Protein AF-A0A974TCV2-F1 (afdb_monomer_lite)

Secondary structure (DSSP, 8-state):
--------------------HHHHHHHHHHHHHIIIIIT-PPTT-EEEHHHHHHIIIIIS---HHHHHHHHHHHHHTTSEEEEGGGEEEE-HHHHHHHH---

Radius of gyration: 19.52 Å; chains: 1; bounding box: 58×41×45 Å

pLDDT: mean 81.69, std 18.4, range [37.53, 97.25]

Foldseek 3Di:
DDDDDPPPPPDPDPPPVPCDVVLLQVLLLVLLLCCCPVVVADAFDKDAPVVSLCCCCPVVVDDSVSNVSNVVSCVVVVQWDQDPPRIIGGHNNSNVSSPDDD

Sequence (102 aa):
MNRRSSRDKDTERKEAFAVSPATSENIALHIVRHLVRGLGKAEGQGISMQSLRHWWTVSLGQRSDDFKLGLDYAATCHWIEHRPDNIIVLTGQGAEKGSATR

Structure (mmCIF, N/CA/C/O backbone):
data_AF-A0A974TCV2-F1
#
_entry.id   AF-A0A974TCV2-F1
#
loop_
_atom_site.group_PDB
_atom_site.id
_atom_site.type_symbol
_atom_site.label_atom_id
_atom_site.label_alt_id
_atom_site.label_comp_id
_atom_site.label_asym_id
_atom_site.label_entity_id
_atom_site.label_seq_id
_atom_site.pdbx_PDB_ins_code
_atom_site.Cartn_x
_atom_site.Cartn_y
_atom_site.Cartn_z
_atom_site.occupancy
_atom_site.B_iso_or_equiv
_atom_site.auth_seq_id
_atom_site.auth_comp_id
_atom_site.auth_asym_id
_atom_site.auth_atom_id
_atom_site.pdbx_PDB_model_num
ATOM 1 N N . MET A 1 1 ? 49.098 29.891 32.844 1.00 41.25 1 MET A N 1
ATOM 2 C CA . MET A 1 1 ? 47.657 30.095 33.131 1.00 41.25 1 MET A CA 1
ATOM 3 C C . MET A 1 1 ? 46.943 30.265 31.787 1.00 41.25 1 MET A C 1
ATOM 5 O O . MET A 1 1 ? 47.141 31.277 31.149 1.00 41.25 1 MET A O 1
ATOM 9 N N . ASN A 1 2 ? 46.535 29.178 31.132 1.00 37.53 2 ASN A N 1
ATOM 10 C CA . ASN A 1 2 ? 45.220 28.510 31.154 1.00 37.53 2 ASN A CA 1
ATOM 11 C C . ASN A 1 2 ? 44.112 29.147 30.270 1.00 37.53 2 ASN A C 1
ATOM 13 O O . ASN A 1 2 ? 43.548 30.169 30.634 1.00 37.53 2 ASN A O 1
ATOM 17 N N . ARG A 1 3 ? 43.716 28.357 29.247 1.00 41.75 3 ARG A N 1
ATOM 18 C CA . ARG A 1 3 ? 42.354 28.085 28.708 1.00 41.75 3 ARG A CA 1
ATOM 19 C C . ARG A 1 3 ? 41.749 28.962 27.593 1.00 41.75 3 ARG A C 1
ATOM 21 O O . ARG A 1 3 ? 41.202 30.019 27.867 1.00 41.75 3 ARG A O 1
ATOM 28 N N . ARG A 1 4 ? 41.653 28.355 26.394 1.00 48.59 4 ARG A N 1
ATOM 29 C CA . ARG A 1 4 ? 40.441 27.983 25.596 1.00 48.59 4 ARG A CA 1
ATOM 30 C C . ARG A 1 4 ? 40.878 27.912 24.120 1.00 48.59 4 ARG A C 1
ATOM 32 O O . ARG A 1 4 ? 41.121 28.938 23.514 1.00 48.59 4 ARG A O 1
ATOM 39 N N . SER A 1 5 ? 41.194 26.753 23.533 1.00 50.53 5 SER A N 1
ATOM 40 C CA . SER A 1 5 ? 40.230 25.742 23.060 1.00 50.53 5 SER A CA 1
ATOM 41 C C . SER A 1 5 ? 38.909 26.367 22.608 1.00 50.53 5 SER A C 1
ATOM 43 O O . SER A 1 5 ? 37.953 26.401 23.375 1.00 50.53 5 SER A O 1
ATOM 45 N N . SER A 1 6 ? 38.869 26.835 21.361 1.00 46.44 6 SER A N 1
ATOM 46 C CA . SER A 1 6 ? 37.666 26.705 20.544 1.00 46.44 6 SER A CA 1
ATOM 47 C C . SER A 1 6 ? 38.024 25.711 19.455 1.00 46.44 6 SER A C 1
ATOM 49 O O . SER A 1 6 ? 38.793 25.987 18.543 1.00 46.44 6 SER A O 1
ATOM 51 N N . ARG A 1 7 ? 37.618 24.477 19.714 1.00 48.69 7 ARG A N 1
ATOM 52 C CA . ARG A 1 7 ? 37.773 23.334 18.838 1.00 48.69 7 ARG A CA 1
ATOM 53 C C . ARG A 1 7 ? 36.641 23.477 17.831 1.00 48.69 7 ARG A C 1
ATOM 55 O O . ARG A 1 7 ? 35.495 23.312 18.238 1.00 48.69 7 ARG A O 1
ATOM 62 N N . ASP A 1 8 ? 36.955 23.795 16.581 1.00 49.75 8 ASP A N 1
ATOM 63 C CA . ASP A 1 8 ? 36.036 23.654 15.452 1.00 49.75 8 ASP A CA 1
ATOM 64 C C . ASP A 1 8 ? 35.579 22.190 15.381 1.00 49.75 8 ASP A C 1
ATOM 66 O O . ASP A 1 8 ? 36.218 21.304 14.817 1.00 49.75 8 ASP A O 1
ATOM 70 N N . LYS A 1 9 ? 34.502 21.918 16.109 1.00 54.28 9 LYS A N 1
ATOM 71 C CA . LYS A 1 9 ? 33.697 20.708 16.074 1.00 54.28 9 LYS A CA 1
ATOM 72 C C . LYS A 1 9 ? 32.264 21.172 15.915 1.00 54.28 9 LYS A C 1
ATOM 74 O O . LYS A 1 9 ? 31.466 21.031 16.830 1.00 54.28 9 LYS A O 1
ATOM 79 N N . ASP A 1 10 ? 31.962 21.737 14.760 1.00 44.84 10 ASP A N 1
ATOM 80 C CA . ASP A 1 10 ? 30.603 21.645 14.257 1.00 44.84 10 ASP A CA 1
ATOM 81 C C . ASP A 1 10 ? 30.674 20.951 12.906 1.00 44.84 10 ASP A C 1
ATOM 83 O O . ASP A 1 10 ? 30.907 21.536 11.857 1.00 44.84 10 ASP A O 1
ATOM 87 N N . THR A 1 11 ? 30.873 19.641 12.995 1.00 50.03 11 THR A N 1
ATOM 88 C CA . THR A 1 11 ? 29.805 18.727 12.598 1.00 50.03 11 THR A CA 1
ATOM 89 C C . THR A 1 11 ? 29.678 18.798 11.090 1.00 50.03 11 THR A C 1
ATOM 91 O O . THR A 1 11 ? 28.737 19.364 10.543 1.00 50.03 11 THR A O 1
ATOM 94 N N . GLU A 1 12 ? 30.667 18.190 10.432 1.00 43.88 12 GLU A N 1
ATOM 95 C CA . GLU A 1 12 ? 30.508 17.571 9.125 1.00 43.88 12 GLU A CA 1
ATOM 96 C C . GLU A 1 12 ? 29.224 16.740 9.206 1.00 43.88 12 GLU A C 1
ATOM 98 O O . GLU A 1 12 ? 29.186 15.639 9.767 1.00 43.88 12 GLU A O 1
ATOM 103 N N . ARG A 1 13 ? 28.111 17.377 8.820 1.00 54.53 13 ARG A N 1
ATOM 104 C CA . ARG A 1 13 ? 26.788 16.780 8.808 1.00 54.53 13 ARG A CA 1
ATOM 105 C C . ARG A 1 13 ? 26.894 15.690 7.776 1.00 54.53 13 ARG A C 1
ATOM 107 O O . ARG A 1 13 ? 26.814 15.955 6.584 1.00 54.53 13 ARG A O 1
ATOM 114 N N . LYS A 1 14 ? 27.148 14.485 8.283 1.00 46.41 14 LYS A N 1
ATOM 115 C CA . LYS A 1 14 ? 27.019 13.228 7.570 1.00 46.41 14 LYS A CA 1
ATOM 116 C C . LYS A 1 14 ? 25.849 13.385 6.619 1.00 46.41 14 LYS A C 1
ATOM 118 O O . LYS A 1 14 ? 24.715 13.546 7.076 1.00 46.41 14 LYS A O 1
ATOM 123 N N . GLU A 1 15 ? 26.142 13.359 5.328 1.00 43.12 15 GLU A N 1
ATOM 124 C CA . GLU A 1 15 ? 25.159 13.117 4.290 1.00 43.12 15 GLU A CA 1
ATOM 125 C C . GLU A 1 15 ? 24.619 11.702 4.516 1.00 43.12 15 GLU A C 1
ATOM 127 O O . GLU A 1 15 ? 24.980 10.730 3.858 1.00 43.12 15 GLU A O 1
ATOM 132 N N . ALA A 1 16 ? 23.785 11.556 5.543 1.00 44.34 16 ALA A N 1
ATOM 133 C CA . ALA A 1 16 ? 22.869 10.455 5.663 1.00 44.34 16 ALA A CA 1
ATOM 134 C C . ALA A 1 16 ? 21.877 10.684 4.534 1.00 44.34 16 ALA A C 1
ATOM 136 O O . ALA A 1 16 ? 20.933 11.438 4.737 1.00 44.34 16 ALA A O 1
ATOM 137 N N . PHE A 1 17 ? 22.201 10.148 3.348 1.00 47.03 17 PHE A N 1
ATOM 138 C CA . PHE A 1 17 ? 21.334 9.920 2.190 1.00 47.03 17 PHE A CA 1
ATOM 139 C C . PHE A 1 17 ? 19.908 10.413 2.454 1.00 47.03 17 PHE A C 1
ATOM 141 O O . PHE A 1 17 ? 19.033 9.649 2.865 1.00 47.03 17 PHE A O 1
ATOM 148 N N . ALA A 1 18 ? 19.701 11.724 2.324 1.00 46.34 18 ALA A N 1
ATOM 149 C CA . ALA A 1 18 ? 18.421 12.331 2.626 1.00 46.34 18 ALA A CA 1
ATOM 150 C C . ALA A 1 18 ? 17.533 12.020 1.429 1.00 46.34 18 ALA A C 1
ATOM 152 O O . ALA A 1 18 ? 17.447 12.796 0.476 1.00 46.34 18 ALA A O 1
ATOM 153 N N . VAL A 1 19 ? 16.941 10.824 1.434 1.00 55.97 19 VAL A N 1
ATOM 154 C CA . VAL A 1 19 ? 15.892 10.468 0.489 1.00 55.97 19 VAL A CA 1
ATOM 155 C C . VAL A 1 19 ? 14.834 11.549 0.639 1.00 55.97 19 VAL A C 1
ATOM 157 O O . VAL A 1 19 ? 14.248 11.724 1.708 1.00 55.97 19 VAL A O 1
ATOM 160 N N . SER A 1 20 ? 14.686 12.362 -0.405 1.00 65.12 20 SER A N 1
ATOM 161 C CA . SER A 1 20 ? 13.801 13.518 -0.362 1.00 65.12 20 SER A CA 1
ATOM 162 C C . SER A 1 20 ? 12.376 13.041 -0.063 1.00 65.12 20 SER A C 1
ATOM 164 O O . SER A 1 20 ? 11.977 11.999 -0.586 1.00 65.12 20 SER A O 1
ATOM 166 N N . PRO A 1 21 ? 11.579 13.778 0.729 1.00 62.34 21 PRO A N 1
ATOM 167 C CA . PRO A 1 21 ? 10.213 13.376 1.079 1.00 62.34 21 PRO A CA 1
ATOM 168 C C . PRO A 1 21 ? 9.338 13.084 -0.153 1.00 62.34 21 PRO A C 1
ATOM 170 O O . PRO A 1 21 ? 8.489 12.199 -0.103 1.00 62.34 21 PRO A O 1
ATOM 173 N N . ALA A 1 22 ? 9.616 13.741 -1.285 1.00 68.88 22 ALA A N 1
ATOM 174 C CA . ALA A 1 22 ? 8.986 13.464 -2.576 1.00 68.88 22 ALA A CA 1
ATOM 175 C C . ALA A 1 22 ? 9.229 12.030 -3.092 1.00 68.88 22 ALA A C 1
ATOM 177 O O . ALA A 1 22 ? 8.362 11.443 -3.735 1.00 68.88 22 ALA A O 1
ATOM 178 N N . THR A 1 23 ? 10.394 11.439 -2.819 1.00 84.56 23 THR A N 1
ATOM 179 C CA . THR A 1 23 ? 10.712 10.063 -3.221 1.00 84.56 23 THR A CA 1
ATOM 180 C C . THR A 1 23 ? 9.906 9.063 -2.399 1.00 84.56 23 THR A C 1
ATOM 182 O O . THR A 1 23 ? 9.269 8.183 -2.974 1.00 84.56 23 THR A O 1
ATOM 185 N N . SER A 1 24 ? 9.860 9.232 -1.075 1.00 88.12 24 SER A N 1
ATOM 186 C CA . SER A 1 24 ? 9.078 8.361 -0.188 1.00 88.12 24 SER A CA 1
ATOM 187 C C . SER A 1 24 ? 7.580 8.441 -0.482 1.00 88.12 24 SER A C 1
ATOM 189 O O . SER A 1 24 ? 6.916 7.408 -0.532 1.00 88.12 24 SER A O 1
ATOM 191 N N . GLU A 1 25 ? 7.060 9.639 -0.767 1.00 91.44 25 GLU A N 1
ATOM 192 C CA . GLU A 1 25 ? 5.670 9.827 -1.191 1.00 91.44 25 GLU A CA 1
ATOM 193 C C . GLU A 1 25 ? 5.372 9.105 -2.512 1.00 91.44 25 GLU A C 1
ATOM 195 O O . GLU A 1 25 ? 4.387 8.376 -2.612 1.00 91.44 25 GLU A O 1
ATOM 200 N N . ASN A 1 26 ? 6.230 9.249 -3.524 1.00 90.75 26 ASN A N 1
ATOM 201 C CA . ASN A 1 26 ? 6.033 8.585 -4.815 1.00 90.75 26 ASN A CA 1
ATOM 202 C C . ASN A 1 26 ? 6.011 7.056 -4.686 1.00 90.75 26 ASN A C 1
ATOM 204 O O . ASN A 1 26 ? 5.188 6.388 -5.317 1.00 90.75 26 ASN A O 1
ATOM 208 N N . ILE A 1 27 ? 6.890 6.498 -3.851 1.00 91.94 27 ILE A N 1
ATOM 209 C CA . ILE A 1 27 ? 6.912 5.065 -3.547 1.00 91.94 27 ILE A CA 1
ATOM 210 C C . ILE A 1 27 ? 5.623 4.667 -2.815 1.00 91.94 27 ILE A C 1
ATOM 212 O O . ILE A 1 27 ? 4.964 3.711 -3.223 1.00 91.94 27 ILE A O 1
ATOM 216 N N . ALA A 1 28 ? 5.230 5.413 -1.779 1.00 94.44 28 ALA A N 1
ATOM 217 C CA . ALA A 1 28 ? 3.997 5.181 -1.029 1.00 94.44 28 ALA A CA 1
ATOM 218 C C . ALA A 1 28 ? 2.766 5.168 -1.948 1.00 94.44 28 ALA A C 1
ATOM 220 O O . ALA A 1 28 ? 1.948 4.249 -1.891 1.00 94.44 28 ALA A O 1
ATOM 221 N N . LEU A 1 29 ? 2.671 6.140 -2.859 1.00 93.62 29 LEU A N 1
ATOM 222 C CA . LEU A 1 29 ? 1.615 6.214 -3.867 1.00 93.62 29 LEU A CA 1
ATOM 223 C C . LEU A 1 29 ? 1.620 4.998 -4.787 1.00 93.62 29 LEU A C 1
ATOM 225 O O . LEU A 1 29 ? 0.555 4.468 -5.099 1.00 93.62 29 LEU A O 1
ATOM 229 N N . HIS A 1 30 ? 2.796 4.542 -5.220 1.00 92.00 30 HIS A N 1
ATOM 230 C CA . HIS A 1 30 ? 2.904 3.346 -6.049 1.00 92.00 30 HIS A CA 1
ATOM 231 C C . HIS A 1 30 ? 2.372 2.117 -5.302 1.00 92.00 30 HIS A C 1
ATOM 233 O O . HIS A 1 30 ? 1.548 1.381 -5.848 1.00 92.00 30 HIS A O 1
ATOM 239 N N . ILE A 1 31 ? 2.788 1.926 -4.046 1.00 93.56 31 ILE A N 1
ATOM 240 C CA . ILE A 1 31 ? 2.339 0.815 -3.198 1.00 93.56 31 ILE A CA 1
ATOM 241 C C . ILE A 1 31 ? 0.814 0.842 -3.054 1.00 93.56 31 ILE A C 1
ATOM 243 O O . ILE A 1 31 ? 0.145 -0.133 -3.391 1.00 93.56 31 ILE A O 1
ATOM 247 N N . VAL A 1 32 ? 0.248 1.968 -2.618 1.00 95.12 32 VAL A N 1
ATOM 248 C CA . VAL A 1 32 ? -1.195 2.103 -2.366 1.00 95.12 32 VAL A CA 1
ATOM 249 C C . VAL A 1 32 ? -2.010 1.955 -3.655 1.00 95.12 32 VAL A C 1
ATOM 251 O O . VAL A 1 32 ? -3.038 1.277 -3.674 1.00 95.12 32 VAL A O 1
ATOM 254 N N . ARG A 1 33 ? -1.518 2.493 -4.776 1.00 94.00 33 ARG A N 1
ATOM 255 C CA . ARG A 1 33 ? -2.133 2.294 -6.093 1.00 94.00 33 ARG A CA 1
ATOM 256 C C . ARG A 1 33 ? -2.131 0.825 -6.502 1.00 94.00 33 ARG A C 1
ATOM 258 O O . ARG A 1 33 ? -3.112 0.365 -7.081 1.00 94.00 33 ARG A O 1
ATOM 265 N N . HIS A 1 34 ? -1.056 0.092 -6.227 1.00 93.06 34 HIS A N 1
ATOM 266 C CA . HIS A 1 34 ? -1.007 -1.331 -6.532 1.00 93.06 34 HIS A CA 1
ATOM 267 C C . HIS A 1 34 ? -1.962 -2.141 -5.651 1.00 93.06 34 HIS A C 1
ATOM 269 O O . HIS A 1 34 ? -2.645 -3.018 -6.173 1.00 93.06 34 HIS A O 1
ATOM 275 N N . LEU A 1 35 ? -2.085 -1.816 -4.360 1.00 94.00 35 LEU A N 1
ATOM 276 C CA . LEU A 1 35 ? -3.076 -2.452 -3.486 1.00 94.00 35 LEU A CA 1
ATOM 277 C C . LEU A 1 35 ? -4.484 -2.341 -4.088 1.00 94.00 35 LEU A C 1
ATOM 279 O O . LEU A 1 35 ? -5.146 -3.357 -4.276 1.00 94.00 35 LEU A O 1
ATOM 283 N N . VAL A 1 36 ? -4.898 -1.134 -4.479 1.00 94.81 36 VAL A N 1
ATOM 284 C CA . VAL A 1 36 ? -6.231 -0.892 -5.051 1.00 94.81 36 VAL A CA 1
ATOM 285 C C . VAL A 1 36 ? -6.374 -1.493 -6.449 1.00 94.81 36 VAL A C 1
ATOM 287 O O . VAL A 1 36 ? -7.262 -2.300 -6.703 1.00 94.81 36 VAL A O 1
ATOM 290 N N . ARG A 1 37 ? -5.509 -1.098 -7.386 1.00 91.69 37 ARG A N 1
ATOM 291 C CA . ARG A 1 37 ? -5.703 -1.364 -8.822 1.00 91.69 37 ARG A CA 1
ATOM 292 C C . ARG A 1 37 ? -5.042 -2.647 -9.300 1.00 91.69 37 ARG A C 1
ATOM 294 O O . ARG A 1 37 ? -5.481 -3.218 -10.289 1.00 91.69 37 ARG A O 1
ATOM 301 N N . GLY A 1 38 ? -3.963 -3.060 -8.645 1.00 90.25 38 GLY A N 1
ATOM 302 C CA . GLY A 1 38 ? -3.236 -4.282 -8.980 1.00 90.25 38 GLY A CA 1
ATOM 303 C C . GLY A 1 38 ? -3.801 -5.510 -8.277 1.00 90.25 38 GLY A C 1
ATOM 304 O O . GLY A 1 38 ? -3.891 -6.568 -8.887 1.00 90.25 38 GLY A O 1
ATOM 305 N N . LEU A 1 39 ? -4.202 -5.365 -7.012 1.00 91.94 39 LEU A N 1
ATOM 306 C CA . LEU A 1 39 ? -4.680 -6.474 -6.182 1.00 91.94 39 LEU A CA 1
ATOM 307 C C . LEU A 1 39 ? -6.178 -6.409 -5.866 1.00 91.94 39 LEU A C 1
ATOM 309 O O . LEU A 1 39 ? -6.684 -7.304 -5.189 1.00 91.94 39 LEU A O 1
ATOM 313 N N . GLY A 1 40 ? -6.879 -5.367 -6.323 1.00 92.75 40 GLY A N 1
ATOM 314 C CA . GLY A 1 40 ? -8.315 -5.203 -6.092 1.00 92.75 40 GLY A CA 1
ATOM 315 C C . GLY A 1 40 ? -8.677 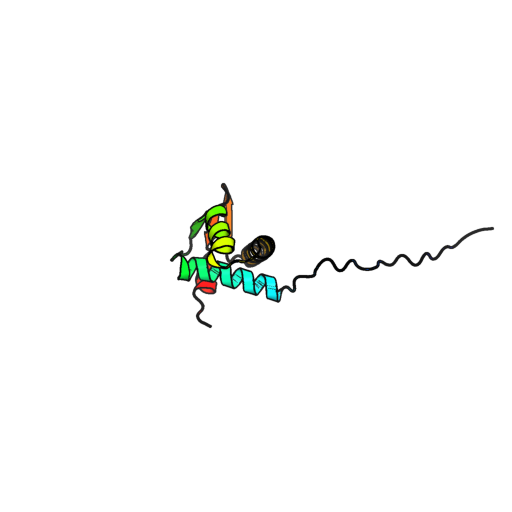-4.982 -4.624 1.00 92.75 40 GLY A C 1
ATOM 316 O O . GLY A 1 40 ? -9.776 -5.350 -4.217 1.00 92.75 40 GLY A O 1
ATOM 317 N N . LYS A 1 41 ? -7.753 -4.459 -3.806 1.00 94.69 41 LYS A N 1
ATOM 318 C CA . LYS A 1 41 ? -7.990 -4.255 -2.375 1.00 94.69 41 LYS A CA 1
ATOM 319 C C . LYS A 1 41 ? -8.875 -3.039 -2.142 1.00 94.69 41 LYS A C 1
ATOM 321 O O . LYS A 1 41 ? -8.618 -1.959 -2.667 1.00 94.69 41 LYS A O 1
ATOM 326 N N . ALA A 1 42 ? -9.881 -3.235 -1.304 1.00 93.94 42 ALA A N 1
ATOM 327 C CA . ALA A 1 42 ? -10.744 -2.198 -0.769 1.00 93.94 42 ALA A CA 1
ATOM 328 C C . ALA A 1 42 ? -10.348 -1.837 0.671 1.00 93.94 42 ALA A C 1
ATOM 330 O O . ALA A 1 42 ? -9.491 -2.481 1.283 1.00 93.94 42 ALA A O 1
ATOM 331 N N . GLU A 1 43 ? -10.992 -0.806 1.213 1.00 96.12 43 GLU A N 1
ATOM 332 C CA . GLU A 1 43 ? -10.872 -0.431 2.621 1.00 96.12 43 GLU A CA 1
ATOM 333 C C . GLU A 1 43 ? -11.071 -1.639 3.554 1.00 96.12 43 GLU A C 1
ATOM 335 O O . GLU A 1 43 ? -11.921 -2.503 3.328 1.00 96.12 43 GLU A O 1
ATOM 340 N N . GLY A 1 44 ? -10.247 -1.714 4.601 1.00 94.00 44 GLY A N 1
ATOM 341 C CA . GLY A 1 44 ? -10.276 -2.777 5.604 1.00 94.00 44 GLY A CA 1
ATOM 342 C C . GLY A 1 44 ? -9.668 -4.098 5.128 1.00 94.00 44 GLY A C 1
ATOM 343 O O . GLY A 1 44 ? -9.440 -4.996 5.941 1.00 94.00 44 GLY A O 1
ATOM 344 N N . GLN A 1 45 ? -9.349 -4.235 3.838 1.00 94.88 45 GLN A N 1
ATOM 345 C CA . GLN A 1 45 ? -8.711 -5.437 3.321 1.00 94.88 45 GLN A CA 1
ATOM 346 C C . GLN A 1 45 ? -7.198 -5.396 3.516 1.00 94.88 45 GLN A C 1
ATOM 348 O O . GLN A 1 45 ? -6.528 -4.391 3.272 1.00 94.88 45 GLN A O 1
ATOM 353 N N . GLY A 1 46 ? -6.663 -6.543 3.935 1.00 91.44 46 GLY A N 1
ATOM 354 C CA . GLY A 1 46 ? -5.245 -6.724 4.205 1.00 91.44 46 GLY A CA 1
ATOM 355 C C . GLY A 1 46 ? -4.485 -7.493 3.125 1.00 91.44 46 GLY A C 1
ATOM 356 O O . GLY A 1 46 ? -5.056 -8.239 2.316 1.00 91.44 46 GLY A O 1
ATOM 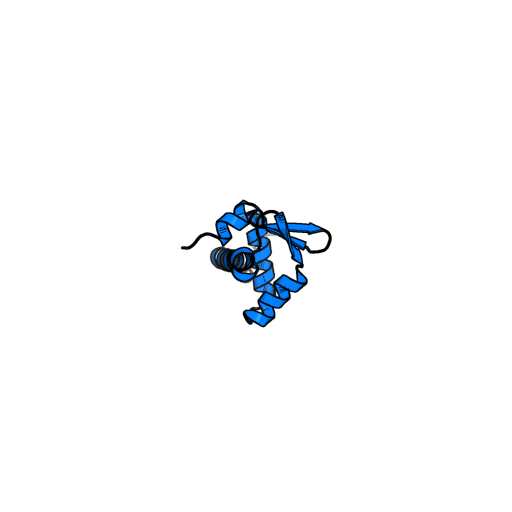357 N N . ILE A 1 47 ? -3.164 -7.348 3.164 1.00 95.00 47 ILE A N 1
ATOM 358 C CA . ILE A 1 47 ? -2.187 -8.232 2.527 1.00 95.00 47 ILE A CA 1
ATOM 359 C C . ILE A 1 47 ? -1.013 -8.468 3.478 1.00 95.00 47 ILE A C 1
ATOM 361 O O . ILE A 1 47 ? -0.656 -7.593 4.263 1.00 95.00 47 ILE A O 1
ATOM 365 N N . SER A 1 48 ? -0.387 -9.640 3.407 1.00 95.50 48 SER A N 1
ATOM 366 C CA . SER A 1 48 ? 0.839 -9.875 4.164 1.00 95.50 48 SER A CA 1
ATOM 367 C C . SER A 1 48 ? 1.986 -9.003 3.640 1.00 95.50 48 SER A C 1
ATOM 369 O O . SER A 1 48 ? 2.165 -8.815 2.433 1.00 95.50 48 SER A O 1
ATOM 371 N N . MET A 1 49 ? 2.814 -8.513 4.559 1.00 93.31 49 MET A N 1
ATOM 372 C CA . MET A 1 49 ? 4.040 -7.777 4.257 1.00 93.31 49 MET A CA 1
ATOM 373 C C . MET A 1 49 ? 4.949 -8.576 3.319 1.00 93.31 49 MET A C 1
ATOM 375 O O . MET A 1 49 ? 5.581 -8.010 2.431 1.00 93.31 49 MET A O 1
ATOM 379 N N . GLN A 1 50 ? 5.002 -9.899 3.492 1.00 92.31 50 GLN A N 1
ATOM 380 C CA . GLN A 1 50 ? 5.811 -10.778 2.655 1.00 92.31 50 GLN A CA 1
ATOM 381 C C . GLN A 1 50 ? 5.305 -10.809 1.211 1.00 92.31 50 GLN A C 1
ATOM 383 O O . GLN A 1 50 ? 6.110 -10.652 0.298 1.00 92.31 50 GLN A O 1
ATOM 388 N N . SER A 1 51 ? 3.995 -10.961 0.991 1.00 92.25 51 SER A N 1
ATOM 389 C CA . SER A 1 51 ? 3.411 -10.946 -0.356 1.00 92.25 51 SER A CA 1
ATOM 390 C C . SER A 1 51 ? 3.588 -9.586 -1.025 1.00 92.25 51 SER A C 1
ATOM 392 O O . SER A 1 51 ? 3.961 -9.522 -2.195 1.00 92.25 51 SER A O 1
ATOM 394 N N . LEU A 1 52 ? 3.396 -8.498 -0.275 1.00 92.56 52 LEU A N 1
ATOM 395 C CA . LEU A 1 52 ? 3.578 -7.146 -0.796 1.00 92.56 52 LEU A CA 1
ATOM 396 C C . LEU A 1 52 ? 5.051 -6.857 -1.139 1.00 92.56 52 LEU A C 1
ATOM 398 O O . LEU A 1 52 ? 5.348 -6.333 -2.210 1.00 92.56 52 LEU A O 1
ATOM 402 N N . ARG A 1 53 ? 5.994 -7.271 -0.284 1.00 91.75 53 ARG A N 1
ATOM 403 C CA . ARG A 1 53 ? 7.438 -7.159 -0.548 1.00 91.75 53 ARG A CA 1
ATOM 404 C C . ARG A 1 53 ? 7.881 -8.035 -1.717 1.00 91.75 53 ARG A C 1
ATOM 406 O O . ARG A 1 53 ? 8.743 -7.633 -2.499 1.00 91.75 53 ARG A O 1
ATOM 413 N N . HIS A 1 54 ? 7.321 -9.236 -1.833 1.00 91.25 54 HIS A N 1
ATOM 414 C CA . HIS A 1 54 ? 7.596 -10.129 -2.951 1.00 91.25 54 HIS A CA 1
ATOM 415 C C . HIS A 1 54 ? 7.189 -9.472 -4.269 1.00 91.25 54 HIS A C 1
ATOM 417 O O . HIS A 1 54 ? 8.019 -9.368 -5.164 1.00 91.25 54 HIS A O 1
ATOM 423 N N . TRP A 1 55 ? 5.972 -8.928 -4.355 1.00 90.38 55 TRP A N 1
ATOM 424 C CA . TRP A 1 55 ? 5.555 -8.134 -5.512 1.00 90.38 55 TRP A CA 1
ATOM 425 C C . TRP A 1 55 ? 6.518 -6.966 -5.787 1.00 90.38 55 TRP A C 1
ATOM 427 O O . TRP A 1 55 ? 6.993 -6.813 -6.909 1.00 90.38 55 TRP A O 1
ATOM 437 N N . TRP A 1 56 ? 6.871 -6.179 -4.768 1.00 89.56 56 TRP A N 1
ATOM 438 C CA . TRP A 1 56 ? 7.757 -5.022 -4.940 1.00 89.56 56 TRP A CA 1
ATOM 439 C C . TRP A 1 56 ? 9.117 -5.397 -5.545 1.00 89.56 56 TRP A C 1
ATOM 441 O O . TRP A 1 56 ? 9.604 -4.768 -6.483 1.00 89.56 56 TRP A O 1
ATOM 451 N N . THR A 1 57 ? 9.733 -6.451 -5.017 1.00 88.12 57 THR A N 1
ATOM 452 C CA . THR A 1 57 ? 11.070 -6.885 -5.440 1.00 88.12 57 THR A CA 1
ATOM 453 C C . THR A 1 57 ? 11.051 -7.643 -6.764 1.00 88.12 57 THR A C 1
ATOM 455 O O . THR A 1 57 ? 11.910 -7.409 -7.608 1.00 88.12 57 THR A O 1
ATOM 458 N N . VAL A 1 58 ? 10.071 -8.523 -6.972 1.00 85.19 58 VAL A N 1
ATOM 459 C CA . VAL A 1 58 ? 10.027 -9.421 -8.135 1.00 85.19 58 VAL A CA 1
ATOM 460 C C . VAL A 1 58 ? 9.322 -8.783 -9.323 1.00 85.19 58 VAL A C 1
ATOM 462 O O . VAL A 1 58 ? 9.801 -8.897 -10.446 1.00 85.19 58 VAL A O 1
ATOM 465 N N . SER A 1 59 ? 8.200 -8.097 -9.107 1.00 77.94 59 SER A N 1
ATOM 466 C CA . SER A 1 59 ? 7.413 -7.521 -10.202 1.00 77.94 59 SER A CA 1
ATOM 467 C C . SER A 1 59 ? 7.936 -6.163 -10.659 1.00 77.94 59 SER A C 1
ATOM 469 O O . SER A 1 59 ? 7.811 -5.846 -11.837 1.00 77.94 59 SER A O 1
ATOM 471 N N . LEU A 1 60 ? 8.517 -5.362 -9.758 1.00 77.31 60 LEU A N 1
ATOM 472 C CA . LEU A 1 60 ? 9.047 -4.038 -10.110 1.00 77.31 60 LEU A CA 1
ATOM 473 C C . LEU A 1 60 ? 10.579 -3.989 -10.202 1.00 77.31 60 LEU A C 1
ATOM 475 O O . LEU A 1 60 ? 11.121 -2.964 -10.621 1.00 77.31 60 LEU A O 1
ATOM 479 N N . GLY A 1 61 ? 11.284 -5.050 -9.788 1.00 80.69 61 GLY A N 1
ATOM 480 C CA . GLY A 1 61 ? 12.751 -5.066 -9.737 1.00 80.69 61 GLY A CA 1
ATOM 481 C C . GLY A 1 61 ? 13.344 -4.022 -8.781 1.00 80.69 61 GLY A C 1
ATOM 482 O O . GLY A 1 61 ? 14.493 -3.620 -8.950 1.00 80.69 61 GLY A O 1
ATOM 483 N N . GLN A 1 62 ? 12.558 -3.529 -7.817 1.00 76.75 62 GLN A N 1
ATOM 484 C CA . GLN A 1 62 ? 12.939 -2.420 -6.940 1.00 76.75 62 GLN A CA 1
ATOM 485 C C . GLN A 1 62 ? 13.660 -2.906 -5.679 1.00 76.75 62 GLN A C 1
ATOM 487 O O . GL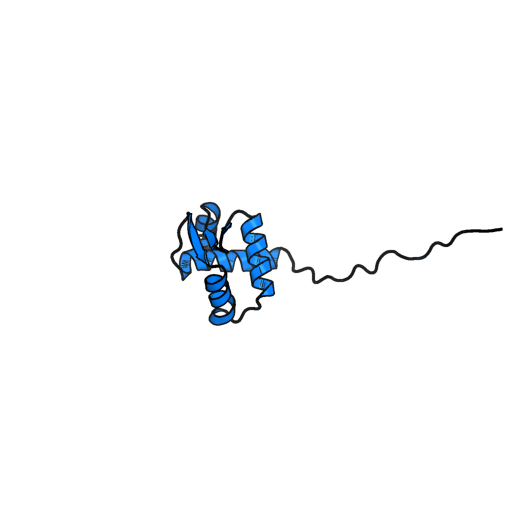N A 1 62 ? 13.490 -4.040 -5.217 1.00 76.75 62 GLN A O 1
ATOM 492 N N . ARG A 1 63 ? 14.462 -2.019 -5.079 1.00 75.81 63 ARG A N 1
ATOM 493 C CA . ARG A 1 63 ? 15.214 -2.328 -3.857 1.00 75.81 63 ARG A CA 1
ATOM 494 C C . ARG A 1 63 ? 14.278 -2.391 -2.649 1.00 75.81 63 ARG A C 1
ATOM 496 O O . ARG A 1 63 ? 13.26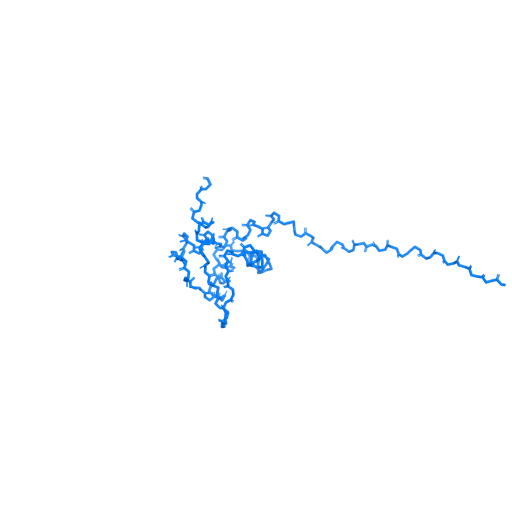6 -1.698 -2.572 1.00 75.81 63 ARG A O 1
ATOM 503 N N . SER A 1 64 ? 14.629 -3.240 -1.681 1.00 74.19 64 SER A N 1
ATOM 504 C CA . SER A 1 64 ? 13.837 -3.426 -0.454 1.00 74.19 64 SER A CA 1
ATOM 505 C C . SER A 1 64 ? 13.865 -2.218 0.493 1.00 74.19 64 SER A C 1
ATOM 507 O O . SER A 1 64 ? 12.936 -2.065 1.278 1.00 74.19 64 SER A O 1
ATOM 509 N N . ASP A 1 65 ? 14.900 -1.378 0.448 1.00 74.81 65 ASP A N 1
ATOM 510 C CA . ASP A 1 65 ? 14.999 -0.207 1.332 1.00 74.81 65 ASP A CA 1
ATOM 511 C C . ASP A 1 65 ? 13.981 0.872 0.934 1.00 74.81 65 ASP A C 1
ATOM 513 O O . ASP A 1 65 ? 13.281 1.416 1.789 1.00 74.81 65 ASP A O 1
ATOM 517 N N . ASP A 1 66 ? 13.802 1.073 -0.375 1.00 85.38 66 ASP A N 1
ATOM 518 C CA . ASP A 1 66 ? 12.785 1.959 -0.946 1.00 85.38 66 ASP A CA 1
ATOM 519 C C . ASP A 1 66 ? 11.379 1.521 -0.518 1.00 85.38 66 ASP A C 1
ATOM 521 O O . ASP A 1 66 ? 10.557 2.343 -0.122 1.00 85.38 66 ASP A O 1
ATOM 525 N N . PHE A 1 67 ? 11.124 0.210 -0.492 1.00 88.44 67 PHE A N 1
ATOM 526 C CA . PHE A 1 67 ? 9.849 -0.350 -0.044 1.00 88.44 67 PHE A CA 1
ATOM 527 C C . PHE A 1 67 ? 9.490 0.056 1.387 1.00 88.44 67 PHE A C 1
ATOM 529 O O . PHE A 1 67 ? 8.367 0.486 1.649 1.00 88.44 67 PHE A O 1
ATOM 536 N N . LYS A 1 68 ? 10.445 -0.081 2.316 1.00 90.25 68 LYS A N 1
ATOM 537 C CA . LYS A 1 68 ? 10.227 0.261 3.725 1.00 90.25 68 LYS A CA 1
ATOM 538 C C . LYS A 1 68 ? 9.968 1.760 3.878 1.00 90.25 68 LYS A C 1
ATOM 540 O O . LYS A 1 68 ? 9.031 2.131 4.572 1.00 90.25 68 LYS A O 1
ATOM 545 N N . LEU A 1 69 ? 10.727 2.597 3.167 1.00 90.44 69 LEU A N 1
ATOM 546 C CA . LEU A 1 69 ? 10.525 4.048 3.159 1.00 90.44 69 LEU A CA 1
ATOM 547 C C . LEU A 1 69 ? 9.119 4.436 2.682 1.00 90.44 69 LEU A C 1
ATOM 549 O O . LEU A 1 69 ? 8.469 5.274 3.303 1.00 90.44 69 LEU A O 1
ATOM 553 N N . GLY A 1 70 ? 8.631 3.808 1.609 1.00 92.50 70 GLY A N 1
ATOM 554 C CA . GLY A 1 70 ? 7.275 4.042 1.111 1.00 92.50 70 GLY A CA 1
ATOM 555 C C . GLY A 1 70 ? 6.186 3.566 2.070 1.00 92.50 70 GLY A C 1
ATOM 556 O O . GLY A 1 70 ? 5.185 4.256 2.240 1.00 92.50 70 GLY A O 1
ATOM 557 N N . LEU A 1 71 ? 6.372 2.414 2.721 1.00 93.50 71 LEU A N 1
ATOM 558 C CA . LEU A 1 71 ? 5.427 1.922 3.727 1.00 93.50 71 LEU A CA 1
ATOM 559 C C . LEU A 1 71 ? 5.368 2.827 4.955 1.00 93.50 71 LEU A C 1
ATOM 561 O O . LEU A 1 71 ? 4.277 3.197 5.378 1.00 93.50 71 LEU A O 1
ATOM 565 N N . ASP A 1 72 ? 6.522 3.219 5.492 1.00 93.62 72 ASP A N 1
ATOM 566 C CA . ASP A 1 72 ? 6.600 4.087 6.667 1.00 93.62 72 ASP A CA 1
ATOM 567 C C . ASP A 1 72 ? 5.952 5.455 6.369 1.00 93.62 72 ASP A C 1
ATOM 569 O O . ASP A 1 72 ? 5.212 6.004 7.194 1.00 93.62 72 ASP A O 1
ATOM 573 N N . TYR A 1 73 ? 6.151 5.981 5.153 1.00 94.75 73 TYR A N 1
ATOM 574 C CA . TYR A 1 73 ? 5.472 7.191 4.690 1.00 94.75 73 TYR A CA 1
ATOM 575 C C . TYR A 1 73 ? 3.954 6.983 4.561 1.00 94.75 73 TYR A C 1
ATOM 577 O O . TYR A 1 73 ? 3.180 7.770 5.103 1.00 94.75 73 TYR A O 1
ATOM 585 N N . ALA A 1 74 ? 3.509 5.908 3.900 1.00 95.44 74 ALA A N 1
ATOM 586 C CA . ALA A 1 74 ? 2.087 5.597 3.739 1.00 95.44 74 ALA A CA 1
ATOM 587 C C . ALA A 1 74 ? 1.368 5.433 5.091 1.00 95.44 74 ALA A C 1
ATOM 589 O O . ALA A 1 74 ? 0.235 5.889 5.241 1.00 95.44 74 ALA A O 1
ATOM 590 N N . ALA A 1 75 ? 2.030 4.822 6.077 1.00 95.56 75 ALA A N 1
ATOM 591 C CA . ALA A 1 75 ? 1.520 4.681 7.436 1.00 95.56 75 ALA A CA 1
ATOM 592 C C . ALA A 1 75 ? 1.423 6.039 8.148 1.00 95.56 75 ALA A C 1
ATOM 594 O O . ALA A 1 75 ? 0.400 6.349 8.752 1.00 95.56 75 ALA A O 1
ATOM 595 N N . THR A 1 76 ? 2.444 6.893 8.013 1.00 95.69 76 THR A N 1
ATOM 596 C CA . THR A 1 76 ? 2.432 8.262 8.563 1.00 95.69 76 THR A CA 1
ATOM 597 C C . THR A 1 76 ? 1.280 9.089 7.983 1.00 95.69 76 THR A C 1
ATOM 599 O O . THR A 1 76 ? 0.597 9.819 8.702 1.00 95.69 76 THR A O 1
ATOM 602 N N . CYS A 1 77 ? 1.000 8.928 6.690 1.00 95.44 77 CYS A N 1
ATOM 603 C CA . CYS A 1 77 ? -0.130 9.560 6.013 1.00 95.44 77 CYS A CA 1
ATOM 604 C C . CYS A 1 77 ? -1.477 8.857 6.242 1.00 95.44 77 CYS A C 1
ATOM 606 O O . CYS A 1 77 ? -2.464 9.274 5.646 1.00 95.44 77 CYS A O 1
ATOM 608 N N . HIS A 1 78 ? -1.531 7.816 7.080 1.00 96.69 78 HIS A N 1
ATOM 609 C CA . HIS A 1 78 ? -2.737 7.041 7.385 1.00 96.69 78 HIS A CA 1
ATOM 610 C C . HIS A 1 78 ? -3.397 6.399 6.152 1.00 96.69 78 HIS A C 1
ATOM 612 O O . HIS A 1 78 ? -4.597 6.136 6.151 1.00 96.69 78 HIS A O 1
ATOM 618 N N . TRP A 1 79 ? -2.635 6.113 5.092 1.00 97.19 79 TRP A N 1
ATOM 619 C CA . TRP A 1 79 ? -3.128 5.392 3.907 1.00 97.19 79 TRP A CA 1
ATOM 620 C C . TRP A 1 79 ? -3.154 3.880 4.129 1.00 97.19 79 TRP A C 1
ATOM 622 O O . TRP A 1 79 ? -3.925 3.150 3.507 1.00 97.19 79 TRP A O 1
ATOM 632 N N . ILE A 1 80 ? -2.295 3.403 5.020 1.00 97.00 80 ILE A N 1
ATOM 633 C CA . ILE A 1 80 ? -2.249 2.011 5.436 1.00 97.00 80 ILE A CA 1
ATOM 634 C C . ILE A 1 80 ? -2.126 1.923 6.950 1.00 97.00 80 ILE A C 1
ATOM 636 O O . ILE A 1 80 ? -1.635 2.841 7.605 1.00 97.00 80 ILE A O 1
ATOM 640 N N . GLU A 1 81 ? -2.506 0.774 7.485 1.00 96.25 81 GLU A N 1
ATOM 641 C CA . GLU A 1 81 ? -2.292 0.406 8.875 1.00 96.25 81 GLU A CA 1
ATOM 642 C C . GLU A 1 81 ? -1.489 -0.885 8.969 1.00 96.25 81 GLU A C 1
ATOM 644 O O . GLU A 1 81 ? -1.740 -1.858 8.253 1.00 96.25 81 GLU A O 1
ATOM 649 N N . HIS A 1 82 ? -0.554 -0.910 9.913 1.00 93.94 82 HIS A N 1
ATOM 650 C CA . HIS A 1 82 ? 0.147 -2.125 10.294 1.00 93.94 82 HIS A CA 1
ATOM 651 C C . HIS A 1 82 ? -0.680 -2.850 11.349 1.00 93.94 82 HIS A C 1
ATOM 653 O O . HIS A 1 82 ? -0.885 -2.349 12.455 1.00 93.94 82 HIS A O 1
ATOM 659 N N . ARG A 1 83 ? -1.157 -4.041 11.008 1.00 91.19 83 ARG A N 1
ATOM 660 C CA . ARG A 1 83 ? -1.800 -4.949 11.952 1.00 91.19 83 ARG A CA 1
ATOM 661 C C . ARG A 1 83 ? -0.777 -5.949 12.502 1.00 91.19 83 ARG A C 1
ATOM 663 O O . ARG A 1 83 ? 0.303 -6.111 11.918 1.00 91.19 83 ARG A O 1
ATOM 670 N N . PRO A 1 84 ? -1.102 -6.620 13.623 1.00 87.25 84 PRO A N 1
ATOM 671 C CA . PRO A 1 84 ? -0.355 -7.787 14.074 1.00 87.25 84 PRO A CA 1
ATOM 672 C C . PRO A 1 84 ? -0.151 -8.800 12.937 1.00 87.25 84 PRO A C 1
ATOM 674 O O . PRO A 1 84 ? -0.839 -8.762 11.916 1.00 87.25 84 PRO A O 1
ATOM 677 N N . ASP A 1 85 ? 0.835 -9.678 13.096 1.00 88.31 85 ASP A N 1
ATOM 678 C CA . ASP A 1 85 ? 1.162 -10.724 12.114 1.00 88.31 85 ASP A CA 1
ATOM 679 C C . ASP A 1 85 ? 1.680 -10.206 10.762 1.00 88.31 85 ASP A C 1
ATOM 681 O O . ASP A 1 85 ? 1.649 -10.906 9.750 1.00 88.31 85 ASP A O 1
ATOM 685 N N . ASN A 1 86 ? 2.231 -8.988 10.744 1.00 91.31 86 ASN A N 1
ATOM 686 C CA . ASN A 1 86 ? 2.793 -8.355 9.549 1.00 91.31 86 ASN A CA 1
ATOM 687 C C . ASN A 1 86 ? 1.766 -8.198 8.416 1.00 91.31 86 ASN A C 1
ATOM 689 O O . ASN A 1 86 ? 2.109 -8.351 7.241 1.00 91.31 86 ASN A O 1
ATOM 693 N N . ILE A 1 87 ? 0.513 -7.895 8.749 1.00 94.81 87 ILE A N 1
ATOM 694 C CA . ILE A 1 87 ? -0.517 -7.572 7.761 1.00 94.81 87 ILE A CA 1
ATOM 695 C C . ILE A 1 87 ? -0.570 -6.057 7.553 1.00 94.81 87 ILE A C 1
ATOM 697 O O . ILE A 1 87 ? -0.653 -5.287 8.507 1.00 94.81 87 ILE A O 1
ATOM 701 N N . ILE A 1 88 ? -0.545 -5.636 6.292 1.00 95.38 88 ILE A N 1
ATOM 702 C CA . ILE A 1 88 ? -0.808 -4.261 5.872 1.00 95.38 88 ILE A CA 1
ATOM 703 C C . ILE A 1 88 ? -2.267 -4.164 5.459 1.00 95.38 88 ILE A C 1
ATOM 705 O O . ILE A 1 88 ? -2.684 -4.863 4.536 1.00 95.38 88 ILE A O 1
ATOM 709 N N . VAL A 1 89 ? -3.029 -3.311 6.137 1.00 96.38 89 VAL A N 1
ATOM 710 C CA . VAL A 1 89 ? -4.439 -3.044 5.840 1.00 96.38 89 VAL A CA 1
ATOM 711 C C . VAL A 1 89 ? -4.571 -1.706 5.137 1.00 96.38 89 VAL A C 1
ATOM 713 O O . VAL A 1 89 ? -3.959 -0.723 5.546 1.00 96.38 89 VAL A O 1
ATOM 716 N N . LEU A 1 90 ? -5.373 -1.673 4.078 1.00 96.62 90 LEU A N 1
ATOM 717 C CA . LEU A 1 90 ? -5.712 -0.442 3.378 1.00 96.62 90 LEU A CA 1
ATOM 718 C C . LEU A 1 90 ? -6.782 0.327 4.168 1.00 96.62 90 LEU A C 1
ATOM 720 O O . LEU A 1 90 ? -7.832 -0.232 4.486 1.00 96.62 90 LEU A O 1
ATOM 724 N N . THR A 1 91 ? -6.535 1.598 4.483 1.00 97.25 91 THR A N 1
ATOM 725 C CA . THR A 1 91 ? -7.535 2.466 5.132 1.00 97.25 91 THR A CA 1
ATOM 726 C C . THR A 1 91 ? -8.480 3.077 4.095 1.00 97.25 91 THR A C 1
ATOM 728 O O . THR A 1 91 ? -8.209 3.008 2.894 1.00 97.25 91 THR A O 1
ATOM 731 N N . GLY A 1 92 ? -9.554 3.742 4.537 1.00 95.62 92 GLY A N 1
ATOM 732 C CA . GLY A 1 92 ? -10.406 4.533 3.641 1.00 95.62 92 GLY A CA 1
ATOM 733 C C . GLY A 1 92 ? -9.613 5.602 2.875 1.00 95.62 92 GLY A C 1
ATOM 734 O O . GLY A 1 92 ? -9.686 5.671 1.650 1.00 95.62 92 GLY A O 1
ATOM 735 N N . GLN A 1 93 ? -8.738 6.346 3.567 1.00 95.06 93 GLN A N 1
ATOM 736 C CA . GLN A 1 93 ? -7.868 7.345 2.929 1.00 95.06 93 GLN A CA 1
ATOM 737 C C . GLN A 1 93 ? -6.918 6.715 1.904 1.00 95.06 93 GLN A C 1
ATOM 739 O O . GL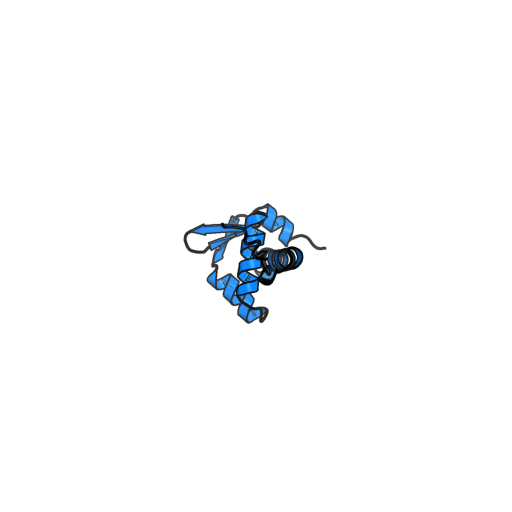N A 1 93 ? -6.686 7.283 0.838 1.00 95.06 93 GLN A O 1
ATOM 744 N N . GLY A 1 94 ? -6.377 5.530 2.197 1.00 95.19 94 GLY A N 1
ATOM 745 C CA . GLY A 1 94 ? -5.548 4.792 1.249 1.00 95.19 94 GLY A CA 1
ATOM 746 C C . GLY A 1 94 ? -6.324 4.321 0.029 1.00 95.19 94 GLY A C 1
ATOM 747 O O . GLY A 1 94 ? -5.827 4.433 -1.089 1.00 95.19 94 GLY A O 1
ATOM 748 N N . ALA A 1 95 ? -7.547 3.830 0.218 1.00 94.31 95 ALA A N 1
ATOM 749 C CA . ALA A 1 95 ? -8.405 3.401 -0.878 1.00 94.31 95 ALA A CA 1
ATOM 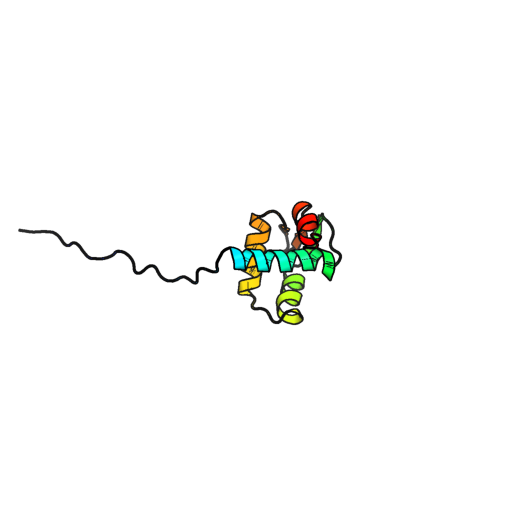750 C C . ALA A 1 95 ? -8.733 4.565 -1.822 1.00 94.31 95 ALA A C 1
ATOM 752 O O . ALA A 1 95 ? -8.569 4.431 -3.037 1.00 94.31 95 ALA A O 1
ATOM 753 N N . GLU A 1 96 ? -9.093 5.730 -1.283 1.00 94.69 96 GLU A N 1
ATOM 754 C CA . GLU A 1 96 ? -9.307 6.950 -2.067 1.00 94.69 96 GLU A CA 1
ATOM 755 C C . GLU A 1 96 ? -8.025 7.381 -2.792 1.00 94.69 96 GLU A C 1
ATOM 757 O O . GLU A 1 96 ? -8.024 7.596 -4.008 1.00 94.69 96 GLU A O 1
ATOM 762 N N . LYS A 1 97 ? -6.897 7.433 -2.071 1.00 94.44 97 LYS A N 1
ATOM 763 C CA . LYS A 1 97 ? -5.607 7.857 -2.627 1.00 94.44 97 LYS A CA 1
ATOM 764 C C . LYS A 1 97 ? -5.111 6.926 -3.737 1.00 94.44 97 LYS A C 1
ATOM 766 O O . LYS A 1 97 ? -4.594 7.398 -4.747 1.00 94.44 97 LYS A O 1
ATOM 771 N N . GLY A 1 98 ? -5.271 5.613 -3.572 1.00 91.00 98 GLY A N 1
ATOM 772 C CA . GLY A 1 98 ? -4.885 4.599 -4.558 1.00 91.00 98 GLY A CA 1
ATOM 773 C C . GLY A 1 98 ? -5.812 4.542 -5.771 1.00 91.00 98 GLY A C 1
ATOM 774 O O . GLY A 1 98 ? -5.365 4.179 -6.865 1.00 91.00 98 GLY A O 1
ATOM 775 N N . SER A 1 99 ? -7.073 4.944 -5.588 1.00 90.25 99 SER A N 1
ATOM 776 C CA . SER A 1 99 ? -8.076 5.059 -6.651 1.00 90.25 99 SER A CA 1
ATOM 777 C C . SER A 1 99 ? -7.930 6.333 -7.475 1.00 90.25 99 SER A C 1
ATOM 779 O O . SER A 1 99 ? -8.389 6.356 -8.615 1.00 90.25 99 SER A O 1
ATOM 781 N N . ALA A 1 100 ? -7.273 7.371 -6.942 1.00 83.38 100 ALA A N 1
ATOM 782 C CA . ALA A 1 100 ? -7.077 8.635 -7.638 1.00 83.38 100 ALA A CA 1
ATOM 783 C C . ALA A 1 100 ? -6.362 8.426 -8.989 1.00 83.38 100 ALA A C 1
ATOM 785 O O . ALA A 1 100 ? -5.145 8.203 -9.087 1.00 83.38 100 ALA A O 1
ATOM 786 N N . THR A 1 101 ? -7.150 8.493 -10.059 1.00 63.81 101 THR A N 1
ATOM 787 C CA . THR A 1 101 ? -6.685 8.728 -11.421 1.00 63.81 101 THR A CA 1
ATOM 788 C C . THR A 1 101 ? -6.231 10.174 -11.486 1.00 63.81 101 THR A C 1
ATOM 790 O O . THR A 1 101 ? -7.032 11.081 -11.283 1.00 63.81 101 THR A O 1
ATOM 793 N N . ARG A 1 102 ? -4.923 10.355 -11.670 1.00 54.62 102 ARG A N 1
ATOM 794 C CA . ARG A 1 102 ? -4.310 11.659 -11.916 1.00 54.62 102 ARG A CA 1
ATOM 795 C C . ARG A 1 102 ? -5.005 12.375 -13.069 1.00 54.62 102 ARG A C 1
ATOM 797 O O . ARG A 1 102 ? -5.357 11.660 -14.035 1.00 54.62 102 ARG A O 1
#